Protein AF-A0A7C3NW47-F1 (afdb_monomer)

Structure (mmCIF, N/CA/C/O backbone):
data_AF-A0A7C3NW47-F1
#
_entry.id   AF-A0A7C3NW47-F1
#
loop_
_atom_site.group_PDB
_atom_site.id
_atom_site.type_symbol
_atom_site.label_atom_id
_atom_site.label_alt_id
_atom_site.label_comp_id
_atom_site.label_asym_id
_atom_site.label_entity_id
_atom_site.label_seq_id
_atom_site.pdbx_PDB_ins_code
_atom_site.Cartn_x
_atom_site.Cartn_y
_atom_site.Cartn_z
_atom_site.occupancy
_atom_site.B_iso_or_equiv
_atom_site.auth_seq_id
_atom_site.auth_comp_id
_atom_site.auth_asym_id
_atom_site.auth_atom_id
_atom_site.pdbx_PDB_model_num
ATOM 1 N N . MET A 1 1 ? 20.071 3.725 -7.677 1.00 62.72 1 MET A N 1
ATOM 2 C CA . MET A 1 1 ? 19.733 2.658 -8.647 1.00 62.72 1 MET A CA 1
ATOM 3 C C . MET A 1 1 ? 19.376 3.294 -9.972 1.00 62.72 1 MET A C 1
ATOM 5 O O . MET A 1 1 ? 18.850 4.400 -9.951 1.00 62.72 1 MET A O 1
ATOM 9 N N . ALA A 1 2 ? 19.634 2.613 -11.089 1.00 74.25 2 ALA A N 1
ATOM 10 C CA . ALA A 1 2 ? 19.081 3.022 -12.376 1.00 74.25 2 ALA A CA 1
ATOM 11 C C . ALA A 1 2 ? 17.548 2.913 -12.344 1.00 74.25 2 ALA A C 1
ATOM 13 O O . ALA A 1 2 ? 17.011 1.953 -11.788 1.00 74.25 2 ALA A O 1
ATOM 14 N N . THR A 1 3 ? 16.857 3.891 -12.925 1.00 80.31 3 THR A N 1
ATOM 15 C CA . THR A 1 3 ? 15.397 3.868 -13.055 1.00 80.31 3 THR A CA 1
ATOM 16 C C . THR A 1 3 ? 14.985 2.662 -13.906 1.00 80.31 3 THR A C 1
ATOM 18 O O . THR A 1 3 ? 15.505 2.519 -15.018 1.00 80.31 3 THR A O 1
ATOM 21 N N . PRO A 1 4 ? 14.081 1.785 -13.428 1.00 85.56 4 PRO A N 1
ATOM 22 C CA . PRO A 1 4 ? 13.585 0.676 -14.235 1.00 85.56 4 PRO A CA 1
ATOM 23 C C . PRO A 1 4 ? 12.921 1.205 -15.510 1.00 85.56 4 PRO A C 1
ATOM 25 O O . PRO A 1 4 ? 12.185 2.191 -15.457 1.00 85.56 4 PRO A O 1
ATOM 28 N N . LYS A 1 5 ? 13.189 0.558 -16.650 1.00 90.62 5 LYS A N 1
ATOM 29 C CA . LYS A 1 5 ? 12.644 0.951 -17.965 1.00 90.62 5 LYS A CA 1
ATOM 30 C C . LYS A 1 5 ? 11.308 0.283 -18.299 1.00 90.62 5 LYS A C 1
ATOM 32 O O . LYS A 1 5 ? 10.654 0.675 -19.254 1.00 90.62 5 LYS A O 1
ATOM 37 N N . THR A 1 6 ? 10.936 -0.740 -17.540 1.00 95.69 6 THR A N 1
ATOM 38 C CA . THR A 1 6 ? 9.719 -1.532 -17.714 1.00 95.69 6 THR A CA 1
ATOM 39 C C . THR A 1 6 ? 8.752 -1.284 -16.558 1.00 95.69 6 THR A C 1
ATOM 41 O O . THR A 1 6 ? 9.140 -0.764 -15.502 1.00 95.69 6 THR A O 1
ATOM 44 N N . THR A 1 7 ? 7.492 -1.678 -16.748 1.00 97.06 7 THR A N 1
ATOM 45 C CA . THR A 1 7 ? 6.462 -1.631 -15.702 1.00 97.06 7 THR A CA 1
ATOM 46 C C . THR A 1 7 ? 6.809 -2.556 -14.541 1.00 97.06 7 THR A C 1
ATOM 48 O O . THR A 1 7 ? 6.716 -2.141 -13.395 1.00 97.06 7 THR A O 1
ATOM 51 N N . LEU A 1 8 ? 7.260 -3.781 -14.838 1.00 97.31 8 LEU A N 1
ATOM 52 C CA . LEU A 1 8 ? 7.731 -4.766 -13.861 1.00 97.31 8 LEU A CA 1
ATOM 53 C C . LEU A 1 8 ? 9.222 -5.024 -14.059 1.00 97.31 8 LEU A C 1
ATOM 55 O O . LEU A 1 8 ? 9.702 -5.082 -15.192 1.00 97.31 8 LEU A O 1
ATOM 59 N N . TRP A 1 9 ? 9.954 -5.216 -12.968 1.00 97.00 9 TRP A N 1
ATOM 60 C CA . TRP A 1 9 ? 11.384 -5.521 -12.995 1.00 97.00 9 TRP A CA 1
ATOM 61 C C . TRP A 1 9 ? 11.745 -6.553 -11.921 1.00 97.00 9 TRP A C 1
ATOM 63 O O . TRP A 1 9 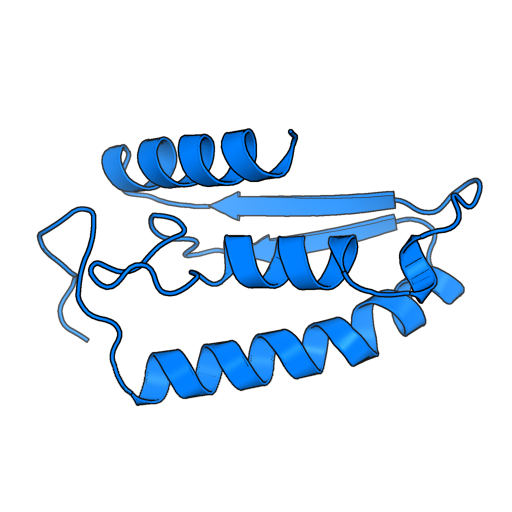? 10.973 -6.733 -10.975 1.00 97.00 9 TRP A O 1
ATOM 73 N N . PRO A 1 10 ? 12.903 -7.228 -12.038 1.00 97.06 10 PRO A N 1
ATOM 74 C CA . PRO A 1 10 ? 13.377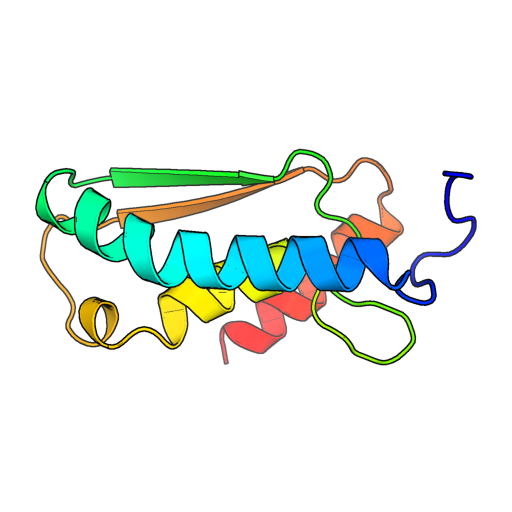 -8.137 -11.003 1.00 97.06 10 PRO A CA 1
ATOM 75 C C . PRO A 1 10 ? 13.653 -7.396 -9.695 1.00 97.06 10 PRO A C 1
ATOM 77 O O . PRO A 1 10 ? 14.277 -6.328 -9.694 1.00 97.06 10 PRO A O 1
ATOM 80 N N . ILE A 1 11 ? 13.221 -7.969 -8.572 1.00 96.62 11 ILE A N 1
ATOM 81 C CA . ILE A 1 11 ? 13.539 -7.413 -7.258 1.00 96.62 11 ILE A CA 1
ATOM 82 C C . ILE A 1 11 ? 15.043 -7.525 -6.989 1.00 96.62 11 ILE A C 1
ATOM 84 O O . ILE A 1 11 ? 15.683 -8.532 -7.285 1.00 96.62 11 ILE A O 1
ATOM 88 N N . GLN A 1 12 ? 15.627 -6.479 -6.407 1.00 95.62 12 GLN A N 1
ATOM 89 C CA . GLN A 1 12 ? 17.015 -6.523 -5.954 1.00 95.62 12 GLN A CA 1
ATOM 90 C C . GLN A 1 12 ? 17.092 -7.080 -4.524 1.00 95.62 12 GLN A C 1
ATOM 92 O O . GLN A 1 12 ? 16.230 -6.737 -3.709 1.00 95.62 12 GLN A O 1
ATOM 97 N N . PRO A 1 13 ? 18.139 -7.847 -4.160 1.00 96.44 13 PRO A N 1
ATOM 98 C CA . PRO A 1 13 ? 18.230 -8.483 -2.842 1.00 96.44 13 PRO A CA 1
ATOM 99 C C . PRO A 1 13 ? 18.068 -7.517 -1.661 1.00 96.44 13 PRO A C 1
ATOM 101 O O . PRO A 1 13 ? 17.366 -7.800 -0.698 1.00 96.44 13 PRO A O 1
ATOM 104 N N . HIS A 1 14 ? 18.651 -6.320 -1.737 1.00 94.81 14 HIS A N 1
ATOM 105 C CA . HIS A 1 14 ? 18.514 -5.347 -0.655 1.00 94.81 14 HIS A CA 1
ATOM 106 C C . HIS A 1 14 ? 17.109 -4.721 -0.587 1.00 94.81 14 HIS A C 1
ATOM 108 O O . HIS A 1 14 ? 16.651 -4.369 0.499 1.00 94.81 14 HIS A O 1
ATOM 114 N N . THR A 1 15 ? 16.394 -4.613 -1.712 1.00 95.12 15 THR A N 1
ATOM 115 C CA . THR A 1 15 ? 14.981 -4.204 -1.729 1.00 95.12 15 THR A CA 1
ATOM 116 C C . THR A 1 15 ? 14.106 -5.267 -1.074 1.00 95.12 15 THR A C 1
ATOM 118 O O . THR A 1 15 ? 13.235 -4.929 -0.275 1.00 95.12 15 THR A O 1
ATOM 121 N N . GLN A 1 16 ? 14.397 -6.546 -1.313 1.00 96.38 16 GLN A N 1
ATOM 122 C CA . GLN A 1 16 ? 13.746 -7.654 -0.614 1.00 96.38 16 GLN A CA 1
ATOM 123 C C . GLN A 1 16 ? 13.964 -7.568 0.907 1.00 96.38 16 GLN A C 1
ATOM 125 O O . GLN A 1 16 ? 13.014 -7.705 1.679 1.00 96.38 16 GLN A O 1
ATOM 130 N N . THR A 1 17 ? 15.180 -7.239 1.357 1.00 97.62 17 THR A N 1
ATOM 131 C CA . THR A 1 17 ? 15.457 -6.994 2.783 1.00 97.62 17 THR A CA 1
ATOM 132 C C . THR A 1 17 ? 14.652 -5.813 3.329 1.00 97.62 17 THR A C 1
ATOM 134 O O . THR A 1 17 ? 14.056 -5.923 4.401 1.00 97.62 17 THR A O 1
ATOM 137 N N . LYS A 1 18 ? 14.563 -4.696 2.591 1.00 96.81 18 LYS A N 1
ATOM 138 C CA . LYS A 1 18 ? 13.714 -3.555 2.982 1.00 96.81 18 LYS A CA 1
ATOM 139 C C . LYS A 1 18 ? 12.248 -3.967 3.135 1.00 96.81 18 LYS A C 1
ATOM 141 O O . LYS A 1 18 ? 11.598 -3.540 4.083 1.00 96.81 18 LYS A O 1
ATOM 146 N N . HIS A 1 19 ? 11.741 -4.808 2.240 1.00 98.12 19 HIS A N 1
ATOM 147 C CA . HIS A 1 19 ? 10.372 -5.325 2.274 1.00 98.12 19 HIS A CA 1
ATOM 148 C C . HIS A 1 19 ? 10.111 -6.209 3.499 1.00 98.12 19 HIS A C 1
ATOM 150 O O . HIS A 1 19 ? 9.081 -6.063 4.158 1.00 98.12 19 HIS A O 1
ATOM 156 N N . LEU A 1 20 ? 11.073 -7.057 3.871 1.00 98.00 20 LEU A N 1
ATOM 157 C CA . LEU A 1 20 ? 10.995 -7.846 5.100 1.00 98.00 20 LEU A CA 1
ATOM 158 C C . LEU A 1 20 ? 10.957 -6.954 6.351 1.00 98.00 20 LEU A C 1
ATOM 160 O O . LEU A 1 20 ? 10.160 -7.199 7.258 1.00 98.00 20 LEU A O 1
ATOM 164 N N . ILE A 1 21 ? 11.793 -5.911 6.395 1.00 98.44 21 ILE A N 1
ATOM 165 C CA . ILE A 1 21 ? 11.799 -4.933 7.493 1.00 98.44 21 ILE A CA 1
ATOM 166 C C . ILE A 1 21 ? 10.457 -4.197 7.554 1.00 98.44 21 ILE A C 1
ATOM 168 O O . ILE A 1 21 ? 9.874 -4.107 8.632 1.00 98.44 21 ILE A O 1
ATOM 172 N N . LEU A 1 22 ? 9.939 -3.731 6.412 1.00 98.31 22 LEU A N 1
ATOM 173 C CA . LEU A 1 22 ? 8.639 -3.063 6.320 1.00 98.31 22 LEU A CA 1
ATOM 174 C C . LEU A 1 22 ? 7.520 -3.947 6.879 1.00 98.31 22 LEU A C 1
ATOM 176 O O . LEU A 1 22 ? 6.749 -3.486 7.718 1.00 98.31 22 LEU A O 1
ATOM 180 N N . 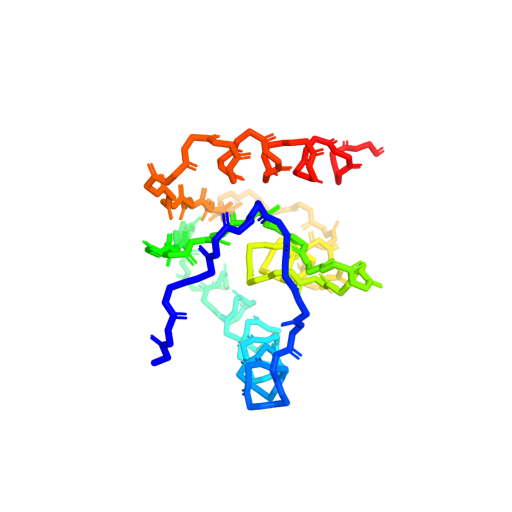ARG A 1 23 ? 7.459 -5.223 6.470 1.00 98.31 23 ARG A N 1
ATOM 181 C CA . ARG A 1 23 ? 6.449 -6.166 6.967 1.00 98.31 23 ARG A CA 1
ATOM 182 C C . ARG A 1 23 ? 6.508 -6.295 8.489 1.00 98.31 23 ARG A C 1
ATOM 184 O O . ARG A 1 23 ? 5.497 -6.082 9.151 1.00 98.31 23 ARG A O 1
ATOM 191 N N . ARG A 1 24 ? 7.694 -6.566 9.046 1.00 98.19 24 ARG A N 1
ATOM 192 C CA . ARG A 1 24 ? 7.888 -6.707 10.502 1.00 98.19 24 ARG A CA 1
ATOM 193 C C . ARG A 1 24 ? 7.548 -5.428 11.262 1.00 98.19 24 ARG A C 1
ATOM 195 O O . ARG A 1 24 ? 6.987 -5.493 12.352 1.00 98.19 24 ARG A O 1
ATOM 202 N N . TYR A 1 25 ? 7.880 -4.273 10.689 1.00 98.00 25 TYR A N 1
ATOM 203 C CA . TYR A 1 25 ? 7.543 -2.982 11.271 1.00 98.00 25 TYR A CA 1
ATOM 204 C C . TYR A 1 25 ? 6.023 -2.790 11.324 1.00 98.00 25 TYR A C 1
ATOM 206 O O . TYR A 1 25 ? 5.487 -2.461 12.377 1.00 98.00 25 TYR A O 1
ATOM 214 N N . LEU A 1 26 ? 5.309 -3.054 10.229 1.00 97.56 26 LEU A N 1
ATOM 215 C CA . LEU A 1 26 ? 3.855 -2.890 10.179 1.00 97.56 26 LEU A CA 1
ATOM 216 C C . LEU A 1 26 ? 3.111 -3.898 11.060 1.00 97.56 26 LEU A C 1
ATOM 218 O O . LEU A 1 26 ? 2.177 -3.493 11.750 1.00 97.56 26 LEU A O 1
ATOM 222 N N . ASP A 1 27 ? 3.557 -5.157 11.109 1.00 96.81 27 ASP A N 1
ATOM 223 C CA . ASP A 1 27 ? 2.981 -6.174 11.999 1.00 96.81 27 ASP A CA 1
ATOM 224 C C . ASP A 1 27 ? 3.064 -5.748 13.479 1.00 96.81 27 ASP A C 1
ATOM 226 O O . ASP A 1 27 ? 2.149 -6.011 14.253 1.00 96.81 27 ASP A O 1
ATOM 230 N N . ALA A 1 28 ? 4.128 -5.045 13.886 1.00 96.19 28 ALA A N 1
ATOM 231 C CA . ALA A 1 28 ? 4.259 -4.537 15.251 1.00 96.19 28 ALA A CA 1
ATOM 232 C C . ALA A 1 28 ? 3.500 -3.217 15.469 1.00 96.19 28 ALA A C 1
ATOM 234 O O . ALA A 1 28 ? 2.743 -3.072 16.429 1.00 96.19 28 ALA A O 1
ATOM 235 N N . TRP A 1 29 ? 3.708 -2.229 14.598 1.00 95.19 29 TRP A N 1
ATOM 236 C CA . TRP A 1 29 ? 3.300 -0.849 14.862 1.00 95.19 29 TRP A CA 1
ATOM 237 C C . TRP A 1 29 ? 1.844 -0.553 14.518 1.00 95.19 29 TRP A C 1
ATOM 239 O O . TRP A 1 29 ? 1.219 0.226 15.237 1.00 95.19 29 TRP A O 1
ATOM 249 N N . LEU A 1 30 ? 1.270 -1.171 13.479 1.00 93.94 30 LEU A N 1
ATOM 250 C CA . LEU A 1 30 ? -0.143 -0.967 13.146 1.00 93.94 30 LEU A CA 1
ATOM 251 C C . LEU A 1 30 ? -1.081 -1.294 14.319 1.00 93.94 30 LEU A C 1
ATOM 253 O O . LEU A 1 30 ? -1.887 -0.425 14.655 1.00 93.94 30 LEU A O 1
ATOM 257 N N . PRO A 1 31 ? -1.016 -2.473 14.976 1.00 92.25 31 PRO A N 1
ATOM 258 C CA . PRO A 1 31 ? -1.916 -2.773 16.091 1.00 92.25 31 PRO A CA 1
ATOM 259 C C . PRO A 1 31 ? -1.668 -1.870 17.305 1.00 92.25 31 PRO A C 1
ATOM 261 O O . PRO A 1 31 ? -2.629 -1.439 17.944 1.00 92.25 31 PRO A O 1
ATOM 264 N N . MET A 1 32 ? -0.407 -1.526 17.601 1.00 91.19 32 MET A N 1
ATOM 265 C CA . MET A 1 32 ? -0.084 -0.592 18.686 1.00 91.19 32 MET A CA 1
ATOM 266 C C . MET A 1 32 ? -0.724 0.774 18.434 1.00 91.19 32 MET A C 1
ATOM 268 O O . MET A 1 32 ? -1.471 1.272 19.271 1.00 91.19 32 MET A O 1
ATOM 272 N N . MET A 1 33 ? -0.505 1.358 17.255 1.00 91.88 33 MET A N 1
ATOM 273 C CA . MET A 1 33 ? -1.096 2.648 16.904 1.00 91.88 33 MET A CA 1
ATOM 274 C C . MET A 1 33 ? -2.624 2.581 16.881 1.00 91.88 33 MET A C 1
ATOM 276 O O . MET A 1 33 ? -3.275 3.496 17.378 1.00 91.88 33 MET A O 1
ATOM 280 N N . ALA A 1 34 ? -3.197 1.493 16.363 1.00 89.44 34 ALA A N 1
ATOM 281 C CA . ALA A 1 34 ? -4.641 1.338 16.225 1.00 89.44 34 ALA A CA 1
ATOM 282 C C . ALA A 1 34 ? -5.362 1.176 17.569 1.00 89.44 34 ALA A C 1
ATOM 284 O O . ALA A 1 34 ? -6.556 1.443 17.655 1.00 89.44 34 ALA A O 1
ATOM 285 N N . THR A 1 35 ? -4.639 0.757 18.610 1.00 85.31 35 THR A N 1
ATOM 286 C CA . THR A 1 35 ? -5.165 0.664 19.977 1.00 85.31 35 THR A CA 1
ATOM 287 C C . THR A 1 35 ? -5.349 2.052 20.600 1.00 85.31 35 THR A C 1
ATOM 289 O O . THR A 1 35 ? -6.299 2.271 21.345 1.00 85.31 35 THR A O 1
ATOM 292 N N . TYR A 1 36 ? -4.469 3.009 20.284 1.00 80.50 36 TYR A N 1
ATOM 293 C CA . TYR A 1 36 ? -4.473 4.344 20.902 1.00 80.50 36 TYR A CA 1
ATOM 294 C C . TYR A 1 36 ? -5.035 5.452 2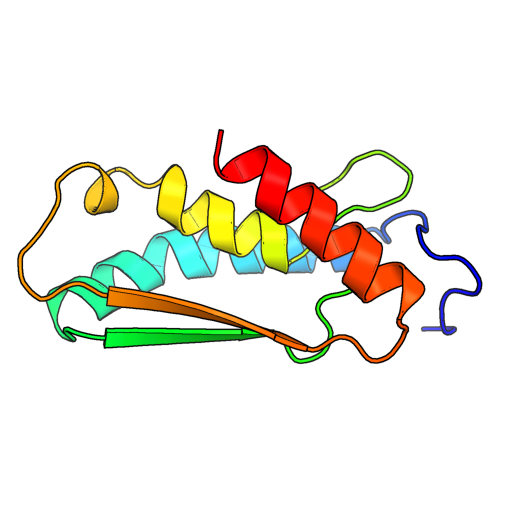0.003 1.00 80.50 36 TYR A C 1
ATOM 296 O O . TYR A 1 36 ? -5.361 6.537 20.489 1.00 80.50 36 TYR A O 1
ATOM 304 N N . LYS A 1 37 ? -5.107 5.228 18.687 1.00 76.19 37 LYS A N 1
ATOM 305 C CA . LYS A 1 37 ? -5.528 6.215 17.685 1.00 76.19 37 LYS A CA 1
ATOM 306 C C . LYS A 1 37 ? -6.634 5.630 16.813 1.00 76.19 37 LYS A C 1
ATOM 308 O O . LYS A 1 37 ? -6.479 4.555 16.247 1.00 76.19 37 LYS A O 1
ATOM 313 N N . GLY A 1 38 ? -7.719 6.386 16.637 1.00 78.38 38 GLY A N 1
ATOM 314 C CA . GLY A 1 38 ? -8.851 5.946 15.814 1.00 78.38 38 GLY A CA 1
ATOM 315 C C . GLY A 1 38 ? -8.599 5.976 14.300 1.00 78.38 38 GLY A C 1
ATOM 316 O O . GLY A 1 38 ? -9.293 5.307 13.539 1.00 78.38 38 GLY A O 1
ATOM 317 N N . ARG A 1 39 ? -7.588 6.721 13.828 1.00 91.50 39 ARG A N 1
ATOM 318 C CA . ARG A 1 39 ? -7.262 6.822 12.399 1.00 91.50 39 ARG A CA 1
ATOM 319 C C . ARG A 1 39 ? -5.759 6.780 12.150 1.00 91.50 39 ARG A C 1
ATOM 321 O O . ARG A 1 39 ? -5.014 7.561 12.736 1.00 91.50 39 ARG A O 1
ATOM 328 N N . ILE A 1 40 ? -5.343 5.905 11.241 1.00 94.00 40 ILE A N 1
ATOM 329 C CA . ILE A 1 40 ? -3.966 5.753 10.758 1.00 94.00 40 ILE A CA 1
ATOM 330 C C . ILE A 1 40 ? -3.963 5.963 9.246 1.00 94.00 40 ILE A C 1
ATOM 332 O O . ILE A 1 40 ? -4.852 5.470 8.550 1.00 94.00 40 ILE A O 1
ATOM 336 N N . VAL A 1 41 ? -2.959 6.676 8.738 1.00 96.00 41 VAL A N 1
ATOM 337 C CA . VAL A 1 41 ? -2.715 6.818 7.300 1.00 96.00 41 VAL A CA 1
ATOM 338 C C . VAL A 1 41 ? -1.310 6.314 6.998 1.00 96.00 41 VAL A C 1
ATOM 340 O O . VAL A 1 41 ? -0.334 6.859 7.507 1.00 96.00 41 VAL A O 1
ATOM 343 N N . PHE A 1 42 ? -1.213 5.268 6.184 1.00 97.25 42 PHE A N 1
ATOM 344 C CA . PHE A 1 42 ? 0.041 4.811 5.597 1.00 97.25 42 PHE A CA 1
ATOM 345 C C . PHE A 1 42 ? 0.227 5.499 4.245 1.00 97.25 42 PHE A C 1
ATOM 347 O O . PHE A 1 42 ? -0.684 5.470 3.419 1.00 97.25 42 PHE A O 1
ATOM 354 N N . ILE A 1 43 ? 1.389 6.111 4.021 1.00 98.12 43 ILE A N 1
ATOM 355 C CA . ILE A 1 43 ? 1.704 6.824 2.780 1.00 98.12 43 ILE A CA 1
ATOM 356 C C . ILE A 1 43 ? 2.943 6.183 2.158 1.00 98.12 43 ILE A C 1
ATOM 358 O O . ILE A 1 43 ? 3.997 6.156 2.793 1.00 98.12 43 ILE A O 1
ATOM 362 N N . ASP A 1 44 ? 2.824 5.704 0.920 1.00 97.69 44 ASP A N 1
ATOM 363 C CA . ASP A 1 44 ? 3.958 5.258 0.105 1.00 97.69 44 ASP A CA 1
ATOM 364 C C . ASP A 1 44 ? 4.188 6.249 -1.037 1.00 97.69 44 ASP A C 1
ATOM 366 O O . ASP A 1 44 ? 3.346 6.389 -1.923 1.00 97.69 44 ASP A O 1
ATOM 370 N N . GLY A 1 45 ? 5.316 6.959 -0.994 1.00 97.44 45 GLY A N 1
ATOM 371 C CA . GLY A 1 45 ? 5.664 7.986 -1.979 1.00 97.44 45 GLY A CA 1
ATOM 372 C C . GLY A 1 45 ? 6.174 7.439 -3.315 1.00 97.44 45 GLY A C 1
ATOM 373 O O . GLY A 1 45 ? 6.272 8.202 -4.273 1.00 97.44 45 GLY A O 1
ATOM 374 N N . PHE A 1 46 ? 6.537 6.153 -3.362 1.00 95.88 46 PHE A N 1
ATOM 375 C CA . PHE A 1 46 ? 7.135 5.493 -4.525 1.00 95.88 46 PHE A CA 1
ATOM 376 C C . PHE A 1 46 ? 6.612 4.057 -4.615 1.00 95.88 46 PHE A C 1
ATOM 378 O O . PHE A 1 46 ? 7.370 3.089 -4.515 1.00 95.88 46 PHE A O 1
ATOM 385 N N . ALA A 1 47 ? 5.293 3.942 -4.748 1.00 97.50 47 ALA A N 1
ATOM 386 C CA . ALA A 1 47 ? 4.559 2.694 -4.582 1.00 97.50 47 ALA A CA 1
ATOM 387 C C . ALA A 1 47 ? 4.920 1.620 -5.624 1.00 97.50 47 ALA A C 1
ATOM 389 O O . ALA A 1 47 ? 4.838 0.419 -5.343 1.00 97.50 47 ALA A O 1
ATOM 390 N N . GLY A 1 48 ? 5.337 2.032 -6.823 1.00 97.25 48 GLY A N 1
ATOM 391 C CA . GLY A 1 48 ? 5.623 1.120 -7.916 1.00 97.25 48 GLY A CA 1
ATOM 392 C C . GLY A 1 48 ? 4.381 0.352 -8.388 1.00 97.25 48 GLY A C 1
ATOM 393 O O . GLY A 1 48 ? 3.250 0.699 -8.055 1.00 97.25 48 GLY A O 1
ATOM 394 N N . PRO A 1 49 ? 4.580 -0.724 -9.164 1.00 98.19 49 PRO A N 1
ATOM 395 C CA . PRO A 1 49 ? 3.505 -1.498 -9.793 1.00 98.19 49 PRO A CA 1
ATOM 396 C C . PRO A 1 49 ? 2.784 -2.484 -8.858 1.00 98.19 49 PRO A C 1
ATOM 398 O O . PRO A 1 49 ? 1.977 -3.287 -9.313 1.00 98.19 49 PRO A O 1
ATOM 401 N N . GLY A 1 50 ? 3.124 -2.521 -7.566 1.00 97.94 50 GLY A N 1
ATOM 402 C CA . GLY A 1 50 ? 2.586 -3.500 -6.613 1.00 97.94 50 GLY A CA 1
ATOM 403 C C . GLY A 1 50 ? 3.205 -4.905 -6.683 1.00 97.94 50 GLY A C 1
ATOM 404 O O . GLY A 1 50 ? 3.169 -5.613 -5.678 1.00 97.94 50 GLY A O 1
ATOM 405 N N . ARG A 1 51 ? 3.845 -5.293 -7.793 1.00 98.19 51 ARG A N 1
ATOM 406 C CA . ARG A 1 51 ? 4.558 -6.577 -7.956 1.00 98.19 51 ARG A CA 1
ATOM 407 C C . ARG A 1 51 ? 5.899 -6.426 -8.659 1.00 98.19 51 ARG A C 1
ATOM 409 O O . ARG A 1 51 ? 6.083 -5.539 -9.484 1.00 98.19 51 ARG A O 1
ATOM 416 N N . TYR A 1 52 ? 6.821 -7.339 -8.391 1.00 98.12 52 TYR A N 1
ATOM 417 C CA . TYR A 1 52 ? 8.018 -7.518 -9.213 1.00 98.12 52 TYR A CA 1
ATOM 418 C C . TYR A 1 52 ? 7.780 -8.553 -10.312 1.00 98.12 52 TYR A C 1
ATOM 420 O O . TYR A 1 52 ? 6.779 -9.268 -10.312 1.00 98.12 52 TYR A O 1
ATOM 428 N N . SER A 1 53 ? 8.703 -8.640 -11.272 1.00 97.56 53 SER A N 1
ATOM 429 C CA . SER A 1 53 ? 8.551 -9.528 -12.432 1.00 97.56 53 SER A CA 1
ATOM 430 C C . SER A 1 53 ? 8.496 -11.020 -12.079 1.00 97.56 53 SER A C 1
ATOM 432 O O . SER A 1 53 ? 7.999 -11.798 -12.884 1.00 97.56 53 SER A O 1
ATOM 434 N N . GLY A 1 54 ? 9.009 -11.427 -10.912 1.00 96.81 54 GLY A N 1
ATOM 435 C CA . GLY A 1 54 ? 8.914 -12.799 -10.403 1.00 96.81 54 GLY A CA 1
ATOM 436 C C . GLY A 1 54 ? 7.638 -13.072 -9.597 1.00 96.81 54 GLY A C 1
ATOM 437 O O . GLY A 1 54 ? 7.463 -14.176 -9.089 1.00 96.81 54 GLY A O 1
ATOM 438 N N . GLY A 1 55 ? 6.739 -12.087 -9.476 1.00 96.88 55 GLY A N 1
ATOM 439 C CA . GLY A 1 55 ? 5.502 -12.179 -8.698 1.00 96.88 55 GLY A CA 1
ATOM 440 C C . GLY A 1 55 ? 5.650 -11.780 -7.228 1.00 96.88 55 GLY A C 1
ATOM 441 O O . GLY A 1 55 ? 4.672 -11.827 -6.479 1.00 96.88 55 GLY A O 1
ATOM 442 N N . GLU A 1 56 ? 6.835 -11.356 -6.791 1.00 98.12 56 GLU A N 1
ATOM 443 C CA . GLU A 1 56 ? 7.069 -10.902 -5.423 1.00 98.12 56 GLU A CA 1
ATOM 444 C C . GLU A 1 56 ? 6.267 -9.630 -5.108 1.00 98.12 56 GLU A C 1
ATOM 446 O O . GLU A 1 56 ? 6.081 -8.765 -5.965 1.00 98.12 56 GLU A O 1
ATOM 451 N N . ASP A 1 57 ? 5.807 -9.494 -3.862 1.00 98.44 57 ASP A N 1
ATOM 452 C CA . ASP A 1 57 ? 5.027 -8.330 -3.437 1.00 98.44 57 ASP A CA 1
ATOM 453 C C . ASP A 1 57 ? 5.869 -7.037 -3.399 1.00 98.44 57 ASP A C 1
ATOM 455 O O . ASP A 1 57 ? 6.972 -6.981 -2.837 1.00 98.44 57 ASP A O 1
ATOM 459 N N . GLY A 1 58 ? 5.283 -5.964 -3.932 1.00 98.31 58 GLY A N 1
ATOM 460 C CA . GLY A 1 58 ? 5.677 -4.570 -3.736 1.00 98.31 58 GLY A CA 1
ATOM 461 C C . GLY A 1 58 ? 5.357 -4.055 -2.324 1.00 98.31 58 GLY A C 1
ATOM 462 O O . GLY A 1 58 ? 4.554 -4.655 -1.605 1.00 98.31 58 GLY A O 1
ATOM 463 N N . SER A 1 59 ? 5.920 -2.907 -1.929 1.00 98.19 59 SER A N 1
ATOM 464 C CA . SER A 1 59 ? 5.615 -2.283 -0.629 1.00 98.19 59 SER A CA 1
ATOM 465 C C . SER A 1 59 ? 4.119 -2.005 -0.395 1.00 98.19 59 SER A C 1
ATOM 467 O O . SER A 1 59 ? 3.672 -2.279 0.723 1.00 98.19 59 SER A O 1
ATOM 469 N N . PRO A 1 60 ? 3.300 -1.588 -1.389 1.00 98.25 60 PRO A N 1
ATOM 470 C CA . PRO A 1 60 ? 1.863 -1.391 -1.182 1.00 98.25 60 PRO A CA 1
ATOM 471 C C . PRO A 1 60 ? 1.128 -2.682 -0.810 1.00 98.25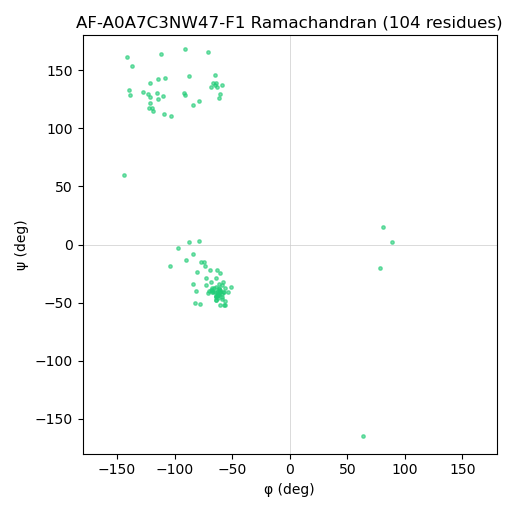 60 PRO A C 1
ATOM 473 O O . PRO A 1 60 ? 0.321 -2.707 0.119 1.00 98.25 60 PRO A O 1
ATOM 476 N N . ILE A 1 61 ? 1.444 -3.776 -1.508 1.00 98.44 61 ILE A N 1
ATOM 477 C CA . ILE A 1 61 ? 0.814 -5.086 -1.310 1.00 98.44 61 ILE A CA 1
ATOM 478 C C . ILE A 1 61 ? 1.237 -5.684 0.029 1.00 98.44 61 ILE A C 1
ATOM 480 O O . ILE A 1 61 ? 0.394 -6.195 0.765 1.00 98.44 61 ILE A O 1
ATOM 484 N N . ILE A 1 62 ? 2.513 -5.541 0.402 1.00 98.44 62 ILE A N 1
ATOM 485 C CA . ILE A 1 62 ? 3.005 -5.926 1.731 1.00 98.44 62 ILE A CA 1
ATOM 486 C C . ILE A 1 62 ? 2.262 -5.165 2.827 1.00 98.44 62 ILE A C 1
ATOM 488 O O . ILE A 1 62 ? 1.858 -5.772 3.818 1.00 98.44 62 ILE A O 1
ATOM 492 N N . ALA A 1 63 ? 2.071 -3.855 2.658 1.00 98.19 63 ALA A N 1
ATOM 493 C CA . ALA A 1 63 ? 1.417 -3.020 3.654 1.00 98.19 63 ALA A CA 1
ATOM 494 C C . ALA A 1 63 ? -0.071 -3.373 3.824 1.00 98.19 63 ALA A C 1
ATOM 496 O O . ALA A 1 63 ? -0.555 -3.472 4.952 1.00 98.19 63 ALA A O 1
ATOM 497 N N . LEU A 1 64 ? -0.778 -3.645 2.722 1.00 97.56 64 LEU A N 1
ATOM 498 C CA . LEU A 1 64 ? -2.165 -4.118 2.751 1.00 97.56 64 LEU A CA 1
ATOM 499 C C . LEU A 1 64 ? -2.282 -5.495 3.412 1.00 97.56 64 LEU A C 1
ATOM 501 O O . LEU A 1 64 ? -3.105 -5.673 4.309 1.00 97.56 64 LEU A O 1
ATOM 505 N N . LYS A 1 65 ? -1.429 -6.453 3.031 1.00 97.25 65 LYS A N 1
ATOM 506 C CA . LYS A 1 65 ? -1.393 -7.789 3.646 1.00 97.25 65 LYS A CA 1
ATOM 507 C C . LYS A 1 65 ? -1.078 -7.726 5.140 1.00 97.25 65 LYS A C 1
ATOM 509 O O . LYS A 1 65 ? -1.711 -8.426 5.922 1.00 97.25 65 LYS A O 1
ATOM 514 N N . ALA A 1 66 ? -0.176 -6.838 5.565 1.00 96.88 66 ALA A N 1
ATOM 515 C CA . ALA A 1 66 ? 0.107 -6.621 6.984 1.00 96.88 66 ALA A CA 1
ATOM 516 C C . ALA A 1 66 ? -1.143 -6.198 7.777 1.00 96.88 66 ALA A C 1
ATOM 518 O O . ALA A 1 66 ? -1.281 -6.573 8.935 1.00 96.88 66 ALA A O 1
ATOM 519 N N . LEU A 1 67 ? -2.085 -5.468 7.171 1.00 95.06 67 LEU A N 1
ATOM 520 C CA . LEU A 1 67 ? -3.371 -5.176 7.806 1.00 95.06 67 LEU A CA 1
ATOM 521 C C . LEU A 1 67 ? -4.333 -6.375 7.744 1.00 95.06 67 LEU A C 1
ATOM 523 O O . LEU A 1 67 ? -4.894 -6.762 8.769 1.00 95.06 67 LEU A O 1
ATOM 527 N N . LEU A 1 68 ? -4.538 -6.946 6.553 1.00 93.56 68 LEU A N 1
ATOM 528 C CA . LEU A 1 68 ? -5.559 -7.971 6.287 1.00 93.56 68 LEU A CA 1
ATOM 529 C C . LEU A 1 68 ? -5.277 -9.306 6.996 1.00 93.56 68 LEU A C 1
ATOM 531 O O . LEU A 1 68 ? -6.197 -9.972 7.489 1.00 93.56 68 LEU A O 1
ATOM 535 N N . ASP A 1 69 ? -4.006 -9.695 7.073 1.00 94.88 69 ASP A N 1
ATOM 536 C CA . ASP A 1 69 ? -3.576 -10.966 7.662 1.00 94.88 69 ASP A CA 1
ATOM 537 C C . ASP A 1 69 ? -3.508 -10.891 9.189 1.00 94.88 69 ASP A C 1
ATOM 539 O O . ASP A 1 69 ? -3.584 -11.909 9.882 1.00 94.88 69 ASP A O 1
ATOM 543 N N . HIS A 1 70 ? -3.347 -9.691 9.742 1.00 93.88 70 HIS A N 1
ATOM 544 C CA . HIS A 1 70 ? -2.967 -9.539 11.133 1.00 93.88 70 HIS A CA 1
ATOM 545 C C . HIS A 1 70 ? -4.158 -9.740 12.078 1.00 93.88 70 HIS A C 1
ATOM 547 O O . HIS A 1 70 ? -5.169 -9.039 12.027 1.00 93.88 70 HIS A O 1
ATOM 553 N N . ARG A 1 71 ? -4.013 -10.684 13.020 1.00 91.81 71 ARG A N 1
ATOM 554 C CA . ARG A 1 71 ? -5.081 -11.140 13.935 1.00 91.81 71 ARG A CA 1
ATOM 555 C C . ARG A 1 71 ? -5.809 -10.019 14.681 1.00 91.81 71 ARG A C 1
ATOM 557 O O . ARG A 1 71 ? -7.018 -10.093 14.867 1.00 91.81 71 ARG A O 1
ATOM 564 N N . HIS A 1 72 ? -5.089 -8.962 15.068 1.00 89.00 72 HIS A N 1
ATOM 565 C CA . HIS A 1 72 ? -5.662 -7.806 15.770 1.00 89.00 72 HIS A CA 1
ATOM 566 C C . HIS A 1 72 ? -6.750 -7.105 14.940 1.00 89.00 72 HIS A C 1
ATOM 568 O O . HIS A 1 72 ? -7.640 -6.473 15.504 1.00 89.00 72 HIS A O 1
ATOM 574 N N . PHE A 1 73 ? -6.709 -7.235 13.609 1.00 89.31 73 PHE A N 1
ATOM 575 C CA . PHE A 1 73 ? -7.635 -6.580 12.693 1.00 89.31 73 PHE A CA 1
ATOM 576 C C . PHE A 1 73 ? -8.811 -7.452 12.233 1.00 89.31 73 PHE A C 1
ATOM 578 O O . PHE A 1 73 ? -9.700 -6.936 11.563 1.00 89.31 73 PHE A O 1
ATOM 585 N N . LYS A 1 74 ? -8.878 -8.731 12.638 1.00 87.69 74 LYS A N 1
ATOM 586 C CA . LYS A 1 74 ? -9.952 -9.658 12.226 1.00 87.69 74 LYS A CA 1
ATOM 587 C C . LYS A 1 74 ? -11.326 -9.308 12.802 1.00 87.69 74 LYS A C 1
ATOM 589 O O . LYS A 1 74 ? -12.331 -9.544 12.143 1.00 87.69 74 LYS A O 1
ATOM 594 N N . ALA A 1 75 ? -11.376 -8.740 14.007 1.00 83.81 75 ALA A N 1
ATOM 595 C CA . ALA A 1 75 ? -12.616 -8.239 14.591 1.00 83.81 75 ALA A CA 1
ATOM 596 C C . ALA A 1 75 ? -12.796 -6.748 14.249 1.00 83.81 75 ALA A C 1
ATOM 598 O O . ALA A 1 75 ? -11.855 -5.966 14.460 1.00 83.81 75 ALA A O 1
ATOM 599 N N . PRO A 1 76 ? -13.969 -6.329 13.741 1.00 76.19 76 PRO A N 1
ATOM 600 C CA . PRO A 1 76 ? -14.274 -4.918 13.556 1.00 76.19 76 PRO A CA 1
ATOM 601 C C . PRO A 1 76 ? -14.343 -4.221 14.918 1.00 76.19 76 PRO A C 1
ATOM 603 O O . PRO A 1 76 ? -14.910 -4.749 15.871 1.00 76.19 76 PRO A O 1
ATOM 606 N N . GLN A 1 77 ? -13.759 -3.026 15.006 1.00 79.50 77 GLN A N 1
ATOM 607 C CA . GLN A 1 77 ? -13.870 -2.164 16.180 1.00 79.50 77 GLN A CA 1
ATOM 608 C C . GLN A 1 77 ? -14.446 -0.814 15.747 1.00 79.50 77 GLN A C 1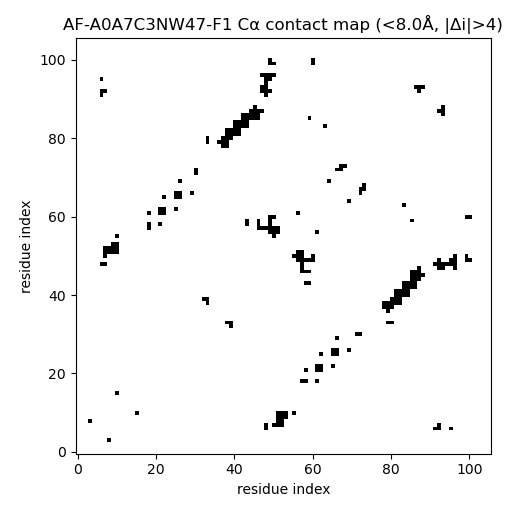
ATOM 610 O O . GLN A 1 77 ? -13.934 -0.231 14.781 1.00 79.50 77 GLN A O 1
ATOM 615 N N . PRO A 1 78 ? -15.494 -0.311 16.425 1.00 71.69 78 PRO A N 1
ATOM 616 C CA . PRO A 1 78 ? -16.025 1.011 16.140 1.00 71.69 78 PRO A CA 1
ATOM 617 C C . PRO A 1 78 ? -14.913 2.032 16.398 1.00 71.69 78 PRO A C 1
ATOM 619 O O . PRO A 1 78 ? -14.267 2.004 17.440 1.00 71.69 78 PRO A O 1
ATOM 622 N N . ASN A 1 79 ? -14.675 2.909 15.424 1.00 76.94 79 ASN A N 1
ATOM 623 C CA . ASN A 1 79 ? -13.643 3.956 15.428 1.00 76.94 79 ASN A CA 1
ATOM 624 C C . ASN A 1 79 ? -12.214 3.533 15.061 1.00 76.94 79 ASN A C 1
ATOM 626 O O . ASN A 1 79 ? -11.308 4.329 15.282 1.00 76.94 79 ASN A O 1
ATOM 630 N N . ARG A 1 80 ? -11.981 2.353 14.468 1.00 87.00 80 ARG A N 1
ATOM 631 C CA . ARG A 1 80 ? -10.662 2.000 13.913 1.00 87.00 80 ARG A CA 1
ATOM 632 C C . ARG A 1 80 ? -10.641 2.112 12.390 1.00 87.00 80 ARG A C 1
ATOM 634 O O . ARG A 1 80 ? -11.217 1.278 11.697 1.00 87.00 80 ARG A O 1
ATOM 641 N N . GLN A 1 81 ? -9.911 3.096 11.873 1.00 89.94 81 GLN A N 1
ATOM 642 C CA . GLN A 1 81 ? -9.712 3.317 10.442 1.00 89.94 81 GLN A CA 1
ATOM 643 C C . GLN A 1 81 ? -8.224 3.268 10.079 1.00 89.94 81 GLN A C 1
ATOM 645 O O . GLN A 1 81 ? -7.413 4.006 10.635 1.00 89.94 81 GLN A O 1
ATOM 650 N N . VAL A 1 82 ? -7.871 2.440 9.096 1.00 93.50 82 VAL A N 1
ATOM 651 C CA . VAL A 1 82 ? -6.536 2.432 8.485 1.00 93.50 82 VAL A CA 1
ATOM 652 C C . VAL A 1 82 ? -6.706 2.737 7.005 1.00 93.50 82 VAL A C 1
ATOM 654 O O . VAL A 1 82 ? -7.388 2.004 6.294 1.00 93.50 82 VAL A O 1
ATOM 657 N N . ALA A 1 83 ? -6.132 3.849 6.561 1.00 95.00 83 ALA A N 1
ATOM 658 C CA . ALA A 1 83 ? -6.140 4.270 5.169 1.00 95.00 83 ALA A CA 1
ATOM 659 C C . ALA A 1 83 ? -4.744 4.101 4.565 1.00 95.00 83 ALA A C 1
ATOM 661 O O . ALA A 1 83 ? -3.741 4.359 5.231 1.00 95.00 83 ALA A O 1
ATOM 662 N N . PHE A 1 84 ? -4.693 3.713 3.295 1.00 97.50 84 PHE A N 1
ATOM 663 C CA . PHE A 1 84 ? -3.461 3.628 2.519 1.00 97.50 84 PHE A CA 1
ATOM 664 C C . PHE A 1 84 ? -3.524 4.634 1.376 1.00 97.50 84 PHE A C 1
ATOM 666 O O . PHE A 1 84 ? -4.516 4.686 0.650 1.00 97.50 84 PHE A O 1
ATOM 673 N N . LEU A 1 85 ? -2.468 5.428 1.235 1.00 98.25 85 LEU A N 1
ATOM 674 C CA . LEU A 1 85 ? -2.268 6.365 0.143 1.00 98.25 85 LEU A CA 1
ATOM 675 C C . LEU A 1 85 ? -0.998 5.961 -0.602 1.00 98.25 85 LEU A C 1
ATOM 677 O O . LEU A 1 85 ? 0.098 6.018 -0.048 1.00 98.25 85 LEU A O 1
ATOM 681 N N . PHE A 1 86 ? -1.158 5.555 -1.855 1.00 98.38 86 PHE A N 1
ATOM 682 C CA . PHE A 1 86 ? -0.059 5.133 -2.711 1.00 98.38 86 PHE A CA 1
ATOM 683 C C . PHE A 1 86 ? 0.150 6.165 -3.813 1.00 98.38 86 PHE A C 1
ATOM 685 O O . PHE A 1 86 ? -0.800 6.544 -4.497 1.00 98.38 86 PHE A O 1
ATOM 692 N N . ILE A 1 87 ? 1.386 6.633 -3.955 1.00 98.38 87 ILE A N 1
ATOM 693 C CA . ILE A 1 87 ? 1.793 7.623 -4.947 1.00 98.38 87 ILE A CA 1
ATOM 694 C C . ILE A 1 87 ? 2.750 6.934 -5.915 1.00 98.38 87 ILE A C 1
ATOM 696 O O . ILE A 1 87 ? 3.761 6.359 -5.509 1.00 98.38 87 ILE A O 1
ATOM 700 N N . GLU A 1 88 ? 2.423 7.002 -7.200 1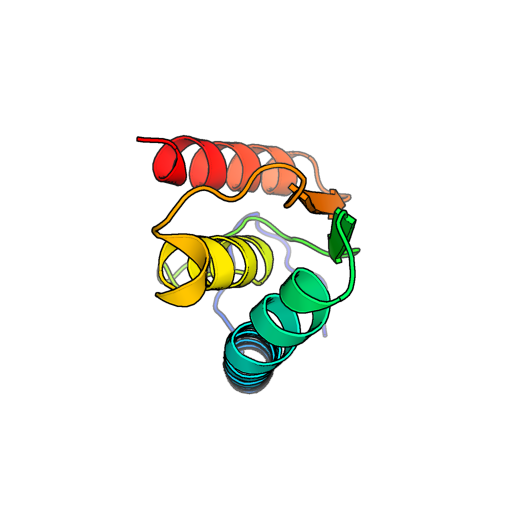.00 97.75 88 GLU A N 1
ATOM 701 C CA . GLU A 1 88 ? 3.253 6.490 -8.283 1.00 97.75 88 GLU A CA 1
ATOM 702 C C . GLU A 1 88 ? 3.207 7.472 -9.452 1.00 97.75 88 GLU A C 1
ATOM 704 O O . GLU A 1 88 ? 2.145 7.971 -9.824 1.00 97.75 88 GLU A O 1
ATOM 709 N N . LYS A 1 89 ? 4.382 7.788 -9.995 1.00 97.06 89 LYS A N 1
ATOM 710 C CA . LYS A 1 89 ? 4.532 8.783 -11.057 1.00 97.06 89 LYS A CA 1
ATOM 711 C C . LYS A 1 89 ? 4.212 8.185 -12.423 1.00 97.06 89 LYS A C 1
ATOM 713 O O . LYS A 1 89 ? 3.624 8.864 -13.263 1.00 97.06 8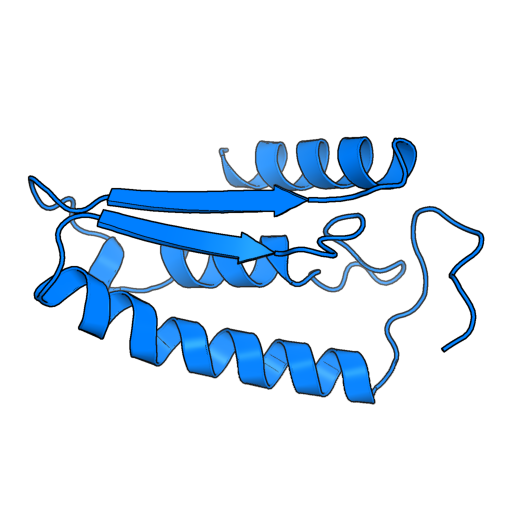9 LYS A O 1
ATOM 718 N N . GLU A 1 90 ? 4.648 6.952 -12.660 1.00 97.56 90 GLU A N 1
ATOM 719 C CA . GLU A 1 90 ? 4.493 6.299 -13.954 1.00 97.56 90 GLU A CA 1
ATOM 720 C C . GLU A 1 90 ? 3.104 5.659 -14.049 1.00 97.56 90 GLU A C 1
ATOM 722 O O . GLU A 1 90 ? 2.722 4.809 -13.240 1.00 97.56 90 GLU A O 1
ATOM 727 N N . ARG A 1 91 ? 2.321 6.093 -15.040 1.00 97.69 91 ARG A N 1
ATOM 728 C CA . ARG A 1 91 ? 0.905 5.726 -15.165 1.00 97.69 91 ARG A CA 1
ATOM 729 C C . ARG A 1 91 ? 0.686 4.221 -15.324 1.00 97.69 91 ARG A C 1
ATOM 731 O O . ARG A 1 91 ? -0.232 3.675 -14.727 1.00 97.69 91 ARG A O 1
ATOM 738 N N . ASP A 1 92 ? 1.534 3.555 -16.095 1.00 98.12 92 ASP A N 1
ATOM 739 C CA . ASP A 1 92 ? 1.478 2.107 -16.310 1.00 98.12 92 ASP A CA 1
ATOM 740 C C . ASP A 1 92 ? 1.679 1.319 -15.004 1.00 98.12 92 ASP A C 1
ATOM 742 O O . ASP A 1 92 ? 1.006 0.315 -14.764 1.00 98.12 92 ASP A O 1
ATOM 746 N N . ARG A 1 93 ? 2.567 1.794 -14.124 1.00 98.31 93 ARG A N 1
ATOM 747 C CA . ARG A 1 93 ? 2.787 1.215 -12.792 1.00 98.31 93 ARG A CA 1
ATOM 748 C C . ARG A 1 93 ? 1.610 1.487 -11.870 1.00 98.31 93 ARG A C 1
ATOM 750 O O . ARG A 1 93 ? 1.188 0.575 -11.167 1.00 98.31 93 ARG A O 1
ATOM 757 N N . ALA A 1 94 ? 1.051 2.693 -11.902 1.00 98.44 94 ALA A N 1
ATOM 758 C CA . ALA A 1 94 ? -0.150 3.010 -11.136 1.00 98.44 94 ALA A CA 1
ATOM 759 C C . ALA A 1 94 ? -1.324 2.091 -11.532 1.00 98.44 94 ALA A C 1
ATOM 761 O O . ALA A 1 94 ? -1.941 1.473 -10.668 1.00 98.44 94 ALA A O 1
ATOM 762 N N . GLU A 1 95 ? -1.566 1.910 -12.833 1.00 98.44 95 GLU A N 1
ATOM 763 C CA . GLU A 1 95 ? -2.608 1.012 -13.353 1.00 98.44 95 GLU A CA 1
ATOM 764 C C . GLU A 1 95 ? -2.343 -0.464 -12.996 1.00 98.44 95 GLU A C 1
ATOM 766 O O . GLU A 1 95 ? -3.276 -1.218 -12.707 1.00 98.44 95 GLU A O 1
ATOM 771 N N . ALA A 1 96 ? -1.079 -0.904 -12.990 1.00 98.38 96 ALA A N 1
ATOM 772 C CA . ALA A 1 96 ? -0.710 -2.241 -12.520 1.00 98.38 96 ALA A CA 1
ATOM 773 C C . ALA A 1 96 ? -1.008 -2.420 -11.021 1.00 98.38 96 ALA A C 1
ATOM 775 O O . ALA A 1 96 ? -1.619 -3.414 -10.626 1.00 98.38 96 ALA A O 1
ATOM 776 N N . LEU A 1 97 ? -0.652 -1.429 -10.200 1.00 98.50 97 LEU A N 1
ATOM 777 C CA . LEU A 1 97 ? -0.922 -1.441 -8.766 1.00 98.50 97 LEU A CA 1
ATOM 778 C C . LEU A 1 97 ? -2.428 -1.480 -8.470 1.00 98.50 97 LEU A C 1
ATOM 780 O O . LEU A 1 97 ? -2.861 -2.236 -7.601 1.00 98.50 97 LEU A O 1
ATOM 784 N N . GLU A 1 98 ? -3.240 -0.712 -9.196 1.00 98.06 98 GLU A N 1
ATOM 785 C CA . GLU A 1 98 ? -4.700 -0.731 -9.043 1.00 98.06 98 GLU A CA 1
ATOM 786 C C . GLU A 1 98 ? -5.288 -2.131 -9.263 1.00 98.06 98 GLU A C 1
ATOM 788 O O . GLU A 1 98 ? -6.150 -2.560 -8.490 1.00 98.06 98 GLU A O 1
ATOM 793 N N . LYS A 1 99 ? -4.789 -2.873 -10.262 1.00 97.81 99 LYS A N 1
ATOM 794 C CA . LYS A 1 99 ? -5.210 -4.258 -10.531 1.00 97.81 99 LYS A CA 1
ATOM 795 C C . LYS A 1 99 ? -4.853 -5.196 -9.379 1.00 97.81 99 LYS A C 1
ATOM 797 O O . LYS A 1 99 ? -5.698 -5.980 -8.951 1.00 97.81 99 LYS A O 1
ATOM 802 N N . GLU A 1 100 ? -3.640 -5.087 -8.841 1.00 97.94 100 GLU A N 1
ATOM 803 C CA . GLU A 1 100 ? -3.202 -5.891 -7.691 1.00 97.94 100 GLU A CA 1
ATOM 804 C C . GLU A 1 100 ? -4.039 -5.603 -6.437 1.00 97.94 100 GLU A C 1
ATOM 806 O O . GLU A 1 100 ? -4.433 -6.519 -5.713 1.00 97.94 100 GLU A O 1
ATOM 811 N N . ILE A 1 101 ? -4.373 -4.333 -6.193 1.00 97.25 101 ILE A N 1
ATOM 812 C CA . ILE A 1 101 ? -5.238 -3.940 -5.075 1.00 97.25 101 ILE A CA 1
ATOM 813 C C . ILE A 1 101 ? -6.665 -4.454 -5.284 1.00 97.25 101 ILE A C 1
ATOM 815 O O . ILE A 1 101 ? -7.295 -4.901 -4.326 1.00 97.25 101 ILE A O 1
ATOM 819 N N . ALA A 1 102 ? -7.194 -4.393 -6.509 1.00 96.38 102 ALA A N 1
ATOM 820 C CA . ALA A 1 102 ? -8.517 -4.923 -6.822 1.00 96.38 102 ALA A CA 1
ATOM 821 C C . ALA A 1 102 ? -8.593 -6.433 -6.552 1.00 96.38 102 ALA A C 1
ATOM 823 O O . ALA A 1 102 ? -9.562 -6.886 -5.948 1.00 96.38 102 ALA A O 1
ATOM 824 N N . ALA A 1 103 ? -7.546 -7.186 -6.901 1.00 94.94 103 ALA A N 1
ATOM 825 C CA . ALA A 1 103 ? -7.475 -8.620 -6.636 1.00 94.94 103 ALA A CA 1
ATOM 826 C C . ALA A 1 103 ? -7.530 -8.958 -5.133 1.00 94.94 103 ALA A C 1
ATOM 828 O O . ALA A 1 103 ? -8.142 -9.955 -4.762 1.00 94.94 103 ALA A O 1
ATOM 829 N N . LEU A 1 104 ? -6.967 -8.111 -4.260 1.00 90.75 104 LEU A N 1
ATOM 830 C CA . LEU A 1 104 ? -6.992 -8.290 -2.798 1.00 90.75 104 LEU A CA 1
ATOM 831 C C . LEU A 1 104 ? -8.345 -7.994 -2.132 1.00 90.75 104 LEU A C 1
ATOM 833 O O . LEU A 1 104 ? -8.519 -8.311 -0.957 1.00 90.75 104 LEU A O 1
ATOM 837 N N . LYS A 1 105 ? -9.269 -7.325 -2.828 1.00 76.50 105 LYS A N 1
ATOM 838 C CA . LYS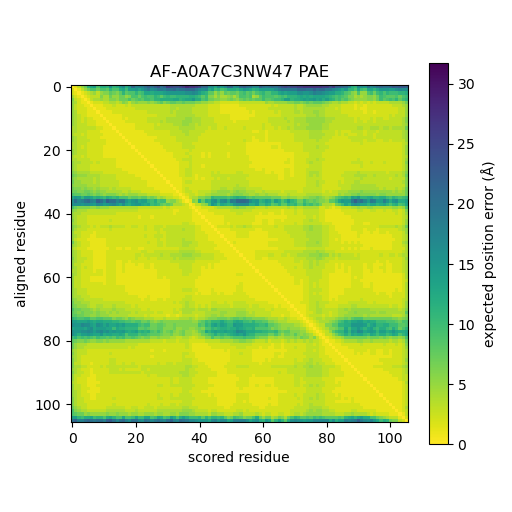 A 1 105 ? -10.606 -6.999 -2.297 1.00 76.50 105 LYS A CA 1
ATOM 839 C C . LYS A 1 105 ? -11.611 -8.145 -2.451 1.00 76.50 105 LYS A C 1
ATOM 841 O O . LYS A 1 105 ? -12.724 -8.012 -1.945 1.00 76.50 105 LYS A O 1
ATOM 846 N N . THR A 1 106 ? -11.233 -9.195 -3.176 1.00 51.59 106 THR A N 1
ATOM 847 C CA . THR A 1 106 ? -12.051 -10.389 -3.437 1.00 51.59 106 THR A CA 1
ATOM 848 C C . THR A 1 106 ? -11.925 -11.372 -2.285 1.00 51.59 106 THR A C 1
ATOM 850 O O . THR A 1 106 ? -12.968 -11.925 -1.881 1.00 51.59 106 THR A O 1
#

Solvent-accessible surface area (backbone atoms only — not comparable to full-atom values): 6198 Å² total; per-residue (Å²): 131,84,80,76,92,56,67,52,48,77,78,49,72,69,57,53,51,51,49,54,51,50,41,57,48,42,59,56,46,50,58,58,49,51,75,80,35,50,68,45,77,50,75,37,82,74,26,51,24,27,39,28,63,83,68,47,73,20,66,53,46,41,54,51,45,39,50,74,71,32,74,85,58,74,60,90,56,95,66,63,43,80,45,80,47,76,34,53,88,53,65,68,17,39,56,42,22,51,52,53,55,56,63,73,73,112

Radius of gyration: 14.44 Å; Cα contacts (8 Å, |Δi|>4): 130; chains: 1; bounding box: 36×22×39 Å

Nearest PDB structures (foldseek):
  3q71-assembly1_A  TM=6.304E-01  e=7.999E-01  Homo sapiens
  3vfq-assembly1_A  TM=5.211E-01  e=7.030E-01  Homo sapiens
  3j99-assembly1_D  TM=4.534E-01  e=3.529E+00  Cricetulus griseus

Foldseek 3Di:
DPDDPDLAAADDPVNVVVLVVLLVCLLPVVLVCQVVALEEEAEAAAQGLQAHPVRHGTNVVSNVCSQVVHPSNPDDDPRHYYHYHYHHDDVSSVVNNVVVVVVVVD

pLDDT: mean 93.27, std 8.14, range [51.59, 98.5]

Mean predicted aligned error: 3.61 Å

Secondary structure (DSSP, 8-state):
-PPPSSSS-PPPHHHHHHHHHHHHHHHHHHHHHHHH-SEEEEEETT-TTSB-TTSPBPHHHHHHHHHHS-GGGSS--TT-EEEEEE--SSHHHHHHHHHHHHHHT-

Sequence (106 aa):
MATPKTTLWPIQPHTQTKHLILRRYLDAWLPMMATYKGRIVFIDGFAGPGRYSGGEDGSPIIALKALLDHRHFKAPQPNRQVAFLFIEKERDRAEALEKEIAALKT